Protein AF-A0A6F9A2G2-F1 (afdb_monomer_lite)

Sequence (76 aa):
MPGITKYNLVDDAQDLRIPMHNEAAFHHGVCFEAKYIGSLEVGRPNSRMEIVAAMRRIRVRHLNNNFINYLVICGP

Radius of gyration: 14.85 Å; chains: 1; bounding box: 28×30×38 Å

Secondary structure (DSSP, 8-state):
-----TT--S--TT--PPPSS-HHHHHH------B-------PPP-SHHHHHHHHHHHHHHHTT-----B------

Structure (mmCIF, N/CA/C/O backbone):
data_AF-A0A6F9A2G2-F1
#
_entry.id   AF-A0A6F9A2G2-F1
#
loop_
_atom_site.group_PDB
_atom_site.id
_atom_site.type_symbol
_atom_site.label_atom_id
_atom_site.label_alt_id
_atom_site.label_comp_id
_atom_site.label_asym_id
_atom_site.label_entity_id
_atom_site.label_seq_id
_atom_site.pdbx_PDB_ins_code
_atom_site.Cartn_x
_atom_site.Cartn_y
_atom_site.Cartn_z
_atom_site.occupancy
_atom_site.B_iso_or_equiv
_atom_site.auth_seq_id
_atom_site.auth_comp_id
_atom_site.auth_asym_id
_atom_site.auth_atom_id
_atom_site.pdbx_PDB_model_num
ATOM 1 N N . MET A 1 1 ? 8.630 -10.465 -21.865 1.00 41.66 1 MET A N 1
ATOM 2 C CA . MET A 1 1 ? 8.728 -9.007 -21.620 1.00 41.66 1 MET A CA 1
ATOM 3 C C . MET A 1 1 ? 7.686 -8.675 -20.573 1.00 41.66 1 MET A C 1
ATOM 5 O O . MET A 1 1 ? 6.552 -9.083 -20.810 1.00 41.66 1 MET A O 1
ATOM 9 N N . PRO A 1 2 ? 7.987 -8.007 -19.446 1.00 51.78 2 PRO A N 1
ATOM 10 C CA . PRO A 1 2 ? 6.906 -7.501 -18.619 1.00 51.78 2 PRO A CA 1
ATOM 11 C C . PRO A 1 2 ? 6.330 -6.305 -19.383 1.00 51.78 2 PRO A C 1
ATOM 13 O O . PRO A 1 2 ? 6.808 -5.181 -19.278 1.00 51.78 2 PRO A O 1
ATOM 16 N N . GLY A 1 3 ? 5.386 -6.585 -20.282 1.00 60.38 3 GLY A N 1
ATOM 17 C CA . GLY A 1 3 ? 4.614 -5.551 -20.949 1.00 60.38 3 GLY A CA 1
ATOM 18 C C . GLY A 1 3 ? 3.871 -4.753 -19.888 1.00 60.38 3 GLY A C 1
ATOM 19 O O . GLY A 1 3 ? 3.456 -5.310 -18.870 1.00 60.38 3 GLY A O 1
ATOM 20 N N . ILE A 1 4 ? 3.720 -3.451 -20.111 1.00 61.19 4 ILE A N 1
ATOM 21 C CA . ILE A 1 4 ? 2.899 -2.602 -19.250 1.00 61.19 4 ILE A CA 1
ATOM 22 C C . ILE A 1 4 ? 1.483 -3.184 -19.273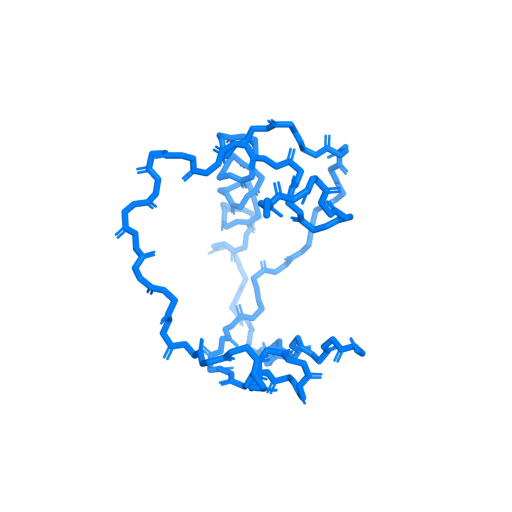 1.00 61.19 4 ILE A C 1
ATOM 24 O O . ILE A 1 4 ? 0.774 -3.101 -20.275 1.00 61.19 4 ILE A O 1
ATOM 28 N N . THR A 1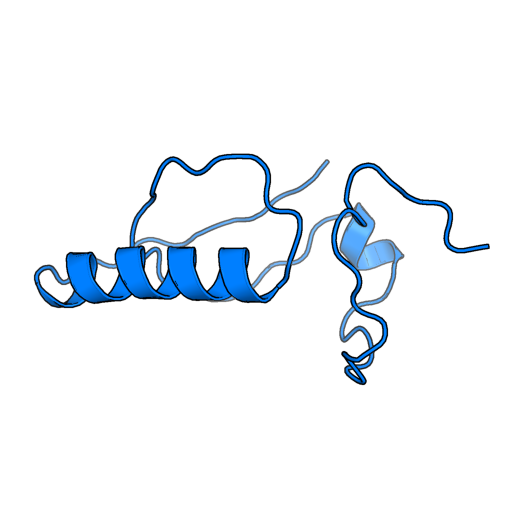 5 ? 1.095 -3.846 -18.188 1.00 68.75 5 THR A N 1
ATOM 29 C CA . THR A 1 5 ? -0.265 -4.344 -18.003 1.00 68.75 5 THR A CA 1
ATOM 30 C C . THR A 1 5 ? -1.103 -3.247 -17.357 1.00 68.75 5 THR A C 1
ATOM 32 O O . THR A 1 5 ? -0.573 -2.310 -16.760 1.00 68.75 5 THR A O 1
ATOM 35 N N . LYS A 1 6 ? -2.432 -3.394 -17.388 1.00 69.06 6 LYS A N 1
ATOM 36 C CA . LYS A 1 6 ? -3.357 -2.508 -16.657 1.00 69.06 6 LYS A CA 1
ATOM 37 C C . LYS A 1 6 ? -3.089 -2.433 -15.141 1.00 69.06 6 LYS A C 1
ATOM 39 O O . LYS A 1 6 ? -3.638 -1.555 -14.485 1.00 69.06 6 LYS A O 1
ATOM 44 N N . TYR A 1 7 ? -2.266 -3.337 -14.604 1.00 68.56 7 TYR A N 1
ATOM 45 C CA . TYR A 1 7 ? -1.899 -3.414 -13.192 1.00 68.56 7 TYR A CA 1
ATOM 46 C C . TYR A 1 7 ? -0.466 -2.927 -12.903 1.00 68.56 7 TYR A C 1
ATOM 48 O O . TYR A 1 7 ? -0.199 -2.500 -11.786 1.00 68.56 7 TYR A O 1
ATOM 56 N N . ASN A 1 8 ? 0.429 -2.907 -13.900 1.00 72.19 8 ASN A N 1
ATOM 57 C CA . ASN A 1 8 ? 1.834 -2.491 -13.761 1.00 72.19 8 ASN A CA 1
ATOM 58 C C . ASN A 1 8 ? 2.018 -1.027 -14.194 1.00 72.19 8 ASN A C 1
ATOM 60 O O . ASN A 1 8 ? 2.707 -0.734 -15.170 1.00 72.19 8 ASN A O 1
ATOM 64 N N . LEU A 1 9 ? 1.319 -0.113 -13.517 1.00 74.94 9 LEU A N 1
ATOM 65 C CA . LEU A 1 9 ? 1.262 1.312 -13.886 1.00 74.94 9 LEU A CA 1
ATOM 66 C C . LEU A 1 9 ? 2.315 2.181 -13.188 1.00 74.94 9 LEU A C 1
ATOM 68 O O . LEU A 1 9 ? 2.459 3.352 -13.531 1.00 74.94 9 LEU A O 1
ATOM 72 N N . VAL A 1 10 ? 3.013 1.631 -12.198 1.00 80.25 10 VAL A N 1
ATOM 73 C CA . VAL A 1 10 ? 4.035 2.323 -11.412 1.00 80.25 10 VAL A CA 1
ATOM 74 C C . VAL A 1 10 ? 5.364 1.611 -11.622 1.00 80.25 10 VAL A C 1
ATOM 76 O O . VAL A 1 10 ? 5.404 0.388 -11.730 1.00 80.25 10 VAL A O 1
ATOM 79 N N . ASP A 1 11 ? 6.444 2.385 -11.715 1.00 80.06 11 ASP A N 1
ATOM 80 C CA . ASP A 1 11 ? 7.790 1.827 -11.783 1.00 80.06 11 ASP A CA 1
ATOM 81 C C . ASP A 1 11 ? 8.188 1.223 -10.427 1.00 80.06 11 ASP A C 1
ATOM 83 O O . ASP A 1 11 ? 8.456 1.939 -9.458 1.00 80.06 11 ASP A O 1
ATOM 87 N N . ASP A 1 12 ? 8.215 -0.108 -10.381 1.00 75.12 12 ASP A N 1
ATOM 88 C CA . ASP A 1 12 ? 8.609 -0.908 -9.224 1.00 75.12 12 ASP A CA 1
ATOM 89 C C . ASP A 1 12 ? 10.048 -1.448 -9.351 1.00 75.12 12 ASP A C 1
ATOM 91 O O . ASP A 1 12 ? 10.436 -2.331 -8.590 1.00 75.12 12 ASP A O 1
ATOM 95 N N . ALA A 1 13 ? 10.882 -0.923 -10.265 1.00 75.06 13 ALA A N 1
ATOM 96 C CA . ALA A 1 13 ? 12.255 -1.408 -10.484 1.00 75.06 13 ALA A CA 1
ATOM 97 C C . ALA A 1 13 ? 13.154 -1.366 -9.231 1.00 75.06 13 ALA A C 1
ATOM 99 O O . ALA A 1 13 ? 14.140 -2.095 -9.142 1.00 75.06 13 ALA A O 1
ATOM 100 N N . GLN A 1 14 ? 12.821 -0.516 -8.255 1.00 76.56 14 GLN A N 1
ATOM 101 C CA . GLN A 1 14 ? 13.524 -0.424 -6.970 1.00 76.56 14 GLN A CA 1
ATOM 102 C C . GLN A 1 14 ? 12.967 -1.378 -5.896 1.00 76.56 14 GLN A C 1
ATOM 104 O O . GLN A 1 14 ? 13.514 -1.447 -4.794 1.00 76.56 14 GLN A O 1
ATOM 109 N N . ASP A 1 15 ? 11.879 -2.101 -6.175 1.00 77.12 15 ASP A N 1
ATOM 110 C CA . ASP A 1 15 ? 11.299 -3.074 -5.257 1.00 77.12 15 ASP A CA 1
ATOM 111 C C . ASP A 1 15 ? 11.950 -4.449 -5.441 1.00 77.12 15 ASP A C 1
ATOM 113 O O . ASP A 1 15 ? 11.643 -5.201 -6.360 1.00 77.12 15 ASP A O 1
ATOM 117 N N . LEU A 1 16 ? 12.869 -4.788 -4.539 1.00 80.56 16 LEU A N 1
ATOM 118 C CA . LEU A 1 16 ? 13.610 -6.053 -4.573 1.00 80.56 16 LEU A CA 1
ATOM 119 C C . LEU A 1 16 ? 12.823 -7.237 -3.986 1.00 80.56 16 LEU A C 1
ATOM 121 O O . LEU A 1 16 ? 13.382 -8.321 -3.801 1.00 80.56 16 LEU A O 1
ATOM 125 N N . ARG A 1 17 ? 11.551 -7.045 -3.610 1.00 80.19 17 ARG A N 1
ATOM 126 C CA . ARG A 1 17 ? 10.760 -8.107 -2.981 1.00 80.19 17 ARG A CA 1
ATOM 127 C C . ARG A 1 17 ? 10.396 -9.180 -4.001 1.00 80.19 17 ARG A C 1
ATOM 129 O O . ARG A 1 17 ? 9.827 -8.905 -5.050 1.00 80.19 17 ARG A O 1
ATOM 136 N N . ILE A 1 18 ? 10.674 -10.426 -3.635 1.00 74.88 18 ILE A N 1
ATOM 137 C CA . ILE A 1 18 ? 10.289 -11.602 -4.414 1.00 74.88 18 ILE A CA 1
ATOM 138 C C . ILE A 1 18 ? 8.780 -11.840 -4.219 1.00 74.88 18 ILE A C 1
ATOM 140 O O . ILE A 1 18 ? 8.316 -11.789 -3.073 1.00 74.88 18 ILE A O 1
ATOM 144 N N . PRO A 1 19 ? 8.003 -12.108 -5.289 1.00 78.25 19 PRO A N 1
ATOM 145 C CA . PRO A 1 19 ? 6.598 -12.484 -5.160 1.00 78.25 19 PRO A CA 1
ATOM 146 C C . PRO A 1 19 ? 6.432 -13.667 -4.198 1.00 78.25 19 PRO A C 1
ATOM 148 O O . PRO A 1 19 ? 7.017 -14.728 -4.398 1.00 78.25 19 PRO A O 1
ATOM 151 N N . MET A 1 20 ? 5.643 -13.485 -3.136 1.00 73.69 20 MET A N 1
ATOM 152 C CA . MET A 1 20 ? 5.423 -14.527 -2.121 1.00 73.69 20 MET A CA 1
ATOM 153 C C . MET A 1 20 ? 4.452 -15.624 -2.580 1.00 73.69 20 MET A C 1
ATOM 155 O O . MET A 1 20 ? 4.463 -16.723 -2.034 1.00 73.69 20 MET A O 1
ATOM 159 N N . HIS A 1 21 ? 3.616 -15.329 -3.577 1.00 79.31 21 HIS A N 1
ATOM 160 C CA . HIS A 1 21 ? 2.657 -16.259 -4.165 1.00 79.31 21 HIS A CA 1
ATOM 161 C C . HIS A 1 21 ? 2.990 -16.480 -5.640 1.00 79.31 21 HIS A C 1
ATOM 163 O O . HIS A 1 21 ? 3.472 -15.571 -6.316 1.00 79.31 21 HIS A O 1
ATOM 169 N N . ASN A 1 22 ? 2.739 -17.693 -6.133 1.00 79.69 22 ASN A N 1
ATOM 170 C CA . ASN A 1 22 ? 2.929 -18.012 -7.545 1.00 79.69 22 ASN A CA 1
ATOM 171 C C . ASN A 1 22 ? 1.857 -17.331 -8.422 1.00 79.69 22 ASN A C 1
ATOM 173 O O . ASN A 1 22 ? 0.808 -16.911 -7.931 1.00 79.69 22 ASN A O 1
ATOM 177 N N . GLU A 1 23 ? 2.103 -17.242 -9.733 1.00 80.50 23 GLU A N 1
ATOM 178 C CA . GLU A 1 23 ? 1.153 -16.604 -10.660 1.00 80.50 23 GLU A CA 1
ATOM 179 C C . GLU A 1 23 ? -0.214 -17.298 -10.671 1.00 80.50 23 GLU A C 1
ATOM 181 O O . GLU A 1 23 ? -1.244 -16.636 -10.744 1.00 80.50 23 GLU A O 1
ATOM 186 N N . ALA A 1 24 ? -0.252 -18.626 -10.513 1.00 81.38 24 ALA A N 1
ATOM 187 C CA . ALA A 1 24 ? -1.509 -19.363 -10.420 1.00 81.38 24 ALA A CA 1
ATOM 188 C C . ALA A 1 24 ? -2.366 -18.883 -9.236 1.00 81.38 24 ALA A C 1
ATOM 190 O O . ALA A 1 24 ? -3.550 -18.621 -9.416 1.00 81.38 24 ALA A O 1
ATOM 191 N N . ALA A 1 25 ? -1.787 -18.708 -8.047 1.00 79.50 25 ALA A N 1
ATOM 192 C CA . ALA A 1 25 ? -2.506 -18.178 -6.891 1.00 79.50 25 ALA A CA 1
ATOM 193 C C . ALA A 1 25 ? -2.943 -16.724 -7.111 1.00 79.50 25 ALA A C 1
ATOM 195 O O . ALA A 1 25 ? -4.037 -16.354 -6.701 1.00 79.50 25 ALA A O 1
ATOM 196 N N . PHE A 1 26 ? -2.140 -15.914 -7.807 1.00 79.69 26 PHE A N 1
ATOM 197 C CA . PHE A 1 26 ? -2.550 -14.560 -8.185 1.00 79.69 26 PHE A CA 1
ATOM 198 C C . PHE A 1 26 ? -3.816 -14.567 -9.060 1.00 79.69 26 PHE A C 1
ATOM 200 O O . PHE A 1 26 ? -4.741 -13.808 -8.785 1.00 79.69 26 PHE A O 1
ATOM 207 N N . HIS A 1 27 ? -3.896 -15.467 -10.046 1.00 80.12 27 HIS A N 1
ATOM 208 C CA . HIS A 1 27 ? -5.064 -15.608 -10.924 1.00 80.12 27 HIS A CA 1
ATOM 209 C C . HIS A 1 27 ? -6.317 -16.156 -10.227 1.00 80.12 27 HIS A C 1
ATOM 211 O O . HIS A 1 27 ? -7.422 -15.787 -10.601 1.00 80.12 27 HIS A O 1
ATOM 217 N N . HIS A 1 28 ? -6.169 -17.033 -9.232 1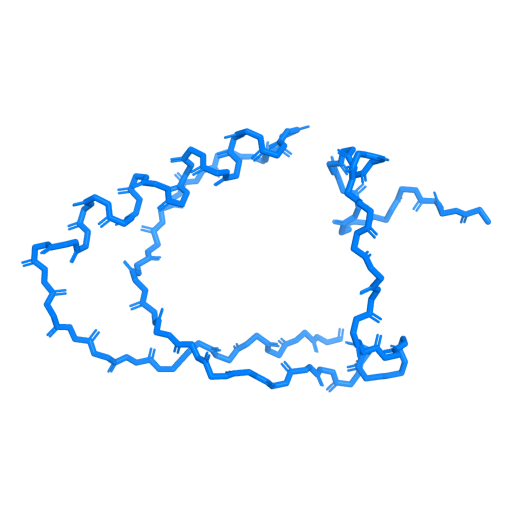.00 82.81 28 HIS A N 1
ATOM 218 C CA . HIS A 1 28 ? -7.312 -17.581 -8.484 1.00 82.81 28 HIS A CA 1
ATOM 219 C C . HIS A 1 28 ? -7.722 -16.703 -7.287 1.00 82.81 28 HIS A C 1
ATOM 221 O O . HIS A 1 28 ? -8.744 -16.964 -6.651 1.00 82.81 28 HIS A O 1
ATOM 227 N N . GLY A 1 29 ? -6.937 -15.667 -6.980 1.00 81.06 29 GLY A N 1
ATOM 228 C CA . GLY A 1 29 ? -7.105 -14.811 -5.814 1.00 81.06 29 GLY A CA 1
ATOM 229 C C . GLY A 1 29 ? -6.280 -15.271 -4.608 1.00 81.06 29 GLY A C 1
ATOM 230 O O . GLY A 1 29 ? -6.119 -16.460 -4.332 1.00 81.06 29 GLY A O 1
ATOM 231 N N . VAL A 1 30 ? -5.769 -14.293 -3.857 1.00 81.06 30 VAL A N 1
ATOM 232 C CA . VAL A 1 30 ? -4.947 -14.506 -2.659 1.00 81.06 30 VAL A CA 1
ATOM 233 C C . VAL A 1 30 ? -5.669 -13.935 -1.441 1.00 81.06 30 VAL A C 1
ATOM 235 O O . VAL A 1 30 ? -6.020 -12.757 -1.415 1.00 81.06 30 VAL A O 1
ATOM 238 N N . CYS A 1 31 ? -5.847 -14.757 -0.406 1.00 81.81 31 CYS A N 1
ATOM 239 C CA . CYS A 1 31 ? -6.444 -14.342 0.863 1.00 81.81 31 CYS A CA 1
ATOM 240 C C . CYS A 1 31 ? -5.367 -13.904 1.864 1.00 81.81 31 CYS A C 1
ATOM 242 O O . CYS A 1 31 ? -4.358 -14.587 2.035 1.00 81.81 31 CYS A O 1
ATOM 244 N N . PHE A 1 32 ? -5.606 -12.800 2.571 1.00 79.56 32 PHE A N 1
ATOM 245 C CA . PHE A 1 32 ? -4.739 -12.311 3.641 1.00 79.56 32 PHE A CA 1
ATOM 246 C C . PHE A 1 32 ? -5.567 -11.678 4.764 1.00 79.56 32 PHE A C 1
ATOM 248 O O . PHE A 1 32 ? -6.665 -11.170 4.538 1.00 79.56 32 PHE A O 1
ATOM 255 N N . GLU A 1 33 ? -5.040 -11.704 5.986 1.00 80.81 33 GLU A N 1
ATOM 256 C CA . GLU A 1 33 ? -5.665 -11.040 7.129 1.00 80.81 33 GLU A CA 1
ATOM 257 C C . GLU A 1 33 ? -5.345 -9.537 7.097 1.00 80.81 33 GLU A C 1
ATOM 259 O O . GLU A 1 33 ? -4.181 -9.134 7.148 1.00 80.81 33 GLU A O 1
ATOM 264 N N . ALA A 1 34 ? -6.373 -8.690 6.991 1.00 75.56 34 ALA A N 1
ATOM 265 C CA . ALA A 1 34 ? -6.208 -7.238 6.973 1.00 75.56 34 ALA A CA 1
ATOM 266 C C . ALA A 1 34 ? -7.371 -6.494 7.634 1.00 75.56 34 ALA A C 1
ATOM 268 O O . ALA A 1 34 ? -8.531 -6.894 7.545 1.00 75.56 34 ALA A O 1
ATOM 269 N N . LYS A 1 35 ? -7.045 -5.345 8.240 1.00 77.81 35 LYS A N 1
ATOM 270 C CA . LYS A 1 35 ? -8.011 -4.378 8.772 1.00 77.81 35 LYS A CA 1
ATOM 271 C C . LYS A 1 35 ? -8.312 -3.310 7.726 1.00 77.81 35 LYS A C 1
ATOM 273 O O . LYS A 1 35 ? -7.406 -2.599 7.288 1.00 77.81 35 LYS A O 1
ATOM 278 N N . TYR A 1 36 ? -9.587 -3.125 7.399 1.00 79.88 36 TYR A N 1
ATOM 279 C CA . TYR A 1 36 ? -10.015 -1.965 6.628 1.00 79.88 36 TYR A CA 1
ATOM 280 C C . TYR A 1 36 ? -9.859 -0.673 7.446 1.00 79.88 36 TYR A C 1
ATOM 282 O O . TYR A 1 36 ? -10.473 -0.512 8.499 1.00 79.88 36 TYR A O 1
ATOM 290 N N . ILE A 1 37 ? -9.029 0.249 6.950 1.00 76.88 37 ILE A N 1
ATOM 291 C CA . ILE A 1 37 ? -8.735 1.551 7.578 1.00 76.88 37 ILE A CA 1
ATOM 292 C C . ILE A 1 37 ? -9.470 2.726 6.911 1.00 76.88 37 ILE A C 1
ATOM 294 O O . ILE A 1 37 ? -9.296 3.868 7.316 1.00 76.88 37 ILE A O 1
ATOM 298 N N . GLY A 1 38 ? -10.280 2.489 5.879 1.00 78.06 38 GLY A N 1
ATOM 299 C CA . GLY A 1 38 ? -11.002 3.539 5.157 1.00 78.06 38 GLY A CA 1
ATOM 300 C C . GLY A 1 38 ? -10.592 3.681 3.694 1.00 78.06 38 GLY A C 1
ATOM 301 O O . GLY A 1 38 ? -9.664 3.032 3.214 1.00 78.06 38 GLY A O 1
ATOM 302 N N . SER A 1 39 ? -11.304 4.562 2.998 1.00 81.88 39 SER A N 1
ATOM 303 C CA . SER A 1 39 ? -11.121 4.863 1.583 1.00 81.88 39 SER A CA 1
ATOM 304 C C . SER A 1 39 ? -10.929 6.364 1.370 1.00 81.88 39 SER A C 1
ATOM 306 O O . SER A 1 39 ? -11.346 7.204 2.176 1.00 81.88 39 SER A O 1
ATOM 308 N N . LEU A 1 40 ? -10.244 6.705 0.284 1.00 81.44 40 LEU A N 1
ATOM 309 C CA . LEU A 1 40 ? -10.030 8.073 -0.162 1.00 81.44 40 LEU A CA 1
ATOM 310 C C . LEU A 1 40 ? -10.030 8.067 -1.686 1.00 81.44 40 LEU A C 1
ATOM 312 O O . LEU A 1 40 ? -9.294 7.291 -2.292 1.00 81.44 40 LEU A O 1
ATOM 316 N N . GLU A 1 41 ? -10.827 8.939 -2.293 1.00 85.12 41 GLU A N 1
ATOM 317 C CA . GLU A 1 41 ? -10.746 9.169 -3.731 1.00 85.12 41 GLU A CA 1
ATOM 318 C C . GLU A 1 41 ? -9.417 9.845 -4.072 1.00 85.12 41 GLU A C 1
ATOM 320 O O . GLU A 1 41 ? -9.025 10.849 -3.468 1.00 85.12 41 GLU A O 1
ATOM 325 N N . VAL A 1 42 ? -8.704 9.266 -5.033 1.00 82.75 42 VAL A N 1
ATOM 326 C CA . VAL A 1 42 ? -7.420 9.759 -5.528 1.00 82.75 42 VAL A CA 1
ATOM 327 C C . VAL A 1 42 ? -7.409 9.685 -7.050 1.00 82.75 42 VAL A C 1
ATOM 329 O O . VAL A 1 42 ? -8.039 8.809 -7.640 1.00 82.75 42 VAL A O 1
ATOM 332 N N . GLY A 1 43 ? -6.684 10.602 -7.693 1.00 85.38 43 GLY A N 1
ATOM 333 C CA . GLY A 1 43 ? -6.379 10.477 -9.118 1.00 85.38 43 GLY A CA 1
ATOM 334 C C . GLY A 1 43 ? -5.534 9.230 -9.397 1.00 85.38 43 GLY A C 1
ATOM 335 O O . GLY A 1 43 ? -4.948 8.651 -8.480 1.00 85.38 43 GLY A O 1
ATOM 336 N N . ARG A 1 44 ? -5.461 8.812 -10.668 1.00 85.75 44 ARG A N 1
ATOM 337 C CA . ARG A 1 44 ? -4.663 7.644 -11.066 1.00 85.75 44 ARG A CA 1
ATOM 338 C C . ARG A 1 44 ? -3.185 7.872 -10.700 1.00 85.75 44 ARG A C 1
ATOM 340 O O . ARG A 1 44 ? -2.600 8.809 -11.244 1.00 85.75 44 ARG A O 1
ATOM 347 N N . PRO A 1 45 ? -2.594 7.057 -9.806 1.00 84.81 45 PRO A N 1
ATOM 348 C CA . PRO A 1 45 ? -1.238 7.291 -9.334 1.00 84.81 45 PRO A CA 1
ATOM 349 C C . PRO A 1 45 ? -0.217 6.971 -10.426 1.00 84.81 45 PRO A C 1
ATOM 351 O O . PRO A 1 45 ? -0.380 5.990 -11.155 1.00 84.81 45 PRO A O 1
ATOM 354 N N . ASN A 1 46 ? 0.842 7.776 -10.504 1.00 85.31 46 ASN A N 1
ATOM 355 C CA . ASN A 1 46 ? 1.979 7.540 -11.408 1.00 85.31 46 ASN A CA 1
ATOM 356 C C . ASN A 1 46 ? 3.259 7.153 -10.652 1.00 85.31 46 ASN A C 1
ATOM 358 O O . ASN A 1 46 ? 4.251 6.771 -11.265 1.00 85.31 46 ASN A O 1
ATOM 362 N N . SER A 1 47 ? 3.253 7.257 -9.319 1.00 85.00 47 SER A N 1
ATOM 363 C CA . SER A 1 47 ? 4.416 6.968 -8.485 1.00 85.00 47 SER A CA 1
ATOM 364 C C . SER A 1 47 ? 4.047 6.240 -7.193 1.00 85.00 47 SER A C 1
ATOM 366 O O . SER A 1 47 ? 2.984 6.444 -6.601 1.00 85.00 47 SER A O 1
ATOM 368 N N . ARG A 1 48 ? 4.983 5.432 -6.683 1.00 83.56 48 ARG A N 1
ATOM 369 C CA . ARG A 1 48 ? 4.862 4.773 -5.372 1.00 83.56 48 ARG A CA 1
ATOM 370 C C . ARG A 1 48 ? 4.663 5.781 -4.237 1.00 83.56 48 ARG A C 1
ATOM 372 O O . ARG A 1 48 ? 3.942 5.509 -3.279 1.00 83.56 48 ARG A O 1
ATOM 379 N N . MET A 1 49 ? 5.281 6.957 -4.350 1.00 87.56 49 MET A N 1
ATOM 380 C CA . MET A 1 49 ? 5.153 8.033 -3.366 1.00 87.56 49 MET A CA 1
ATOM 381 C C . MET A 1 49 ? 3.718 8.554 -3.257 1.00 87.56 49 MET A C 1
ATOM 383 O O . MET A 1 49 ? 3.255 8.797 -2.142 1.00 87.56 49 MET A O 1
ATOM 387 N N . GLU A 1 50 ? 2.989 8.663 -4.371 1.00 86.50 50 GLU A N 1
ATOM 388 C CA . GLU A 1 50 ? 1.568 9.039 -4.364 1.00 86.50 50 GLU A CA 1
ATOM 389 C C . GLU A 1 50 ? 0.707 7.993 -3.647 1.00 86.50 50 GLU A C 1
ATOM 391 O O . GLU A 1 50 ? -0.136 8.353 -2.820 1.00 86.50 50 GLU A O 1
ATOM 396 N N . ILE A 1 51 ? 0.979 6.704 -3.879 1.00 86.25 51 ILE A N 1
ATOM 397 C CA . ILE A 1 51 ? 0.294 5.596 -3.194 1.00 86.25 51 ILE A CA 1
ATOM 398 C C . ILE A 1 51 ? 0.541 5.671 -1.680 1.00 86.25 51 ILE A C 1
ATOM 400 O O . ILE A 1 51 ? -0.400 5.648 -0.882 1.00 86.25 51 ILE A O 1
ATOM 404 N N . VAL A 1 52 ? 1.801 5.821 -1.260 1.00 86.88 52 VAL A N 1
ATOM 405 C CA . VAL A 1 52 ? 2.166 5.923 0.163 1.00 86.88 52 VAL A CA 1
ATOM 406 C C . VAL A 1 52 ? 1.554 7.170 0.806 1.00 86.88 52 VAL A C 1
ATOM 408 O O . VAL A 1 52 ? 1.062 7.102 1.936 1.00 86.88 52 VAL A O 1
ATOM 411 N N . ALA A 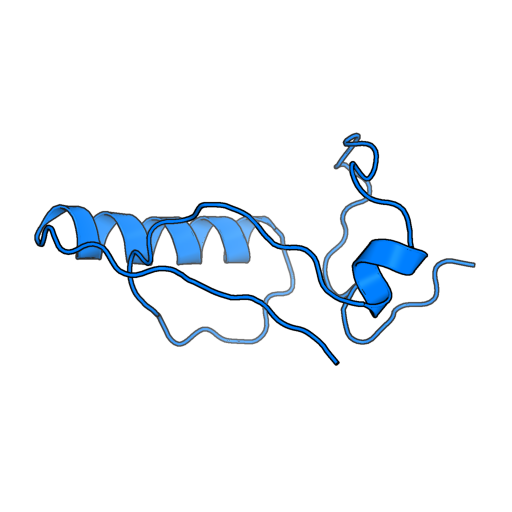1 53 ? 1.544 8.306 0.106 1.00 88.06 53 ALA A N 1
ATOM 412 C CA . ALA A 1 53 ? 0.929 9.535 0.594 1.00 88.06 53 ALA A CA 1
ATOM 413 C C . ALA A 1 53 ? -0.587 9.372 0.804 1.00 88.06 53 ALA A C 1
ATOM 415 O O . ALA A 1 53 ? -1.101 9.786 1.847 1.00 88.06 53 ALA A O 1
ATOM 416 N N . ALA A 1 54 ? -1.294 8.729 -0.131 1.00 85.44 54 ALA A N 1
ATOM 417 C CA . ALA A 1 54 ? -2.721 8.430 0.002 1.00 85.44 54 ALA A CA 1
ATOM 418 C C . ALA A 1 54 ? -3.007 7.512 1.203 1.00 85.44 54 ALA A C 1
ATOM 420 O O . ALA A 1 54 ? -3.843 7.842 2.048 1.00 85.44 54 ALA A O 1
ATOM 421 N N . MET A 1 55 ? -2.244 6.424 1.351 1.00 88.12 55 MET A N 1
ATOM 422 C CA . MET A 1 55 ? -2.363 5.500 2.488 1.00 88.12 55 MET A CA 1
ATOM 423 C C . MET A 1 55 ? -2.125 6.201 3.832 1.00 88.12 55 MET A C 1
ATOM 425 O O . MET A 1 55 ? -2.856 5.970 4.799 1.00 88.12 55 MET A O 1
ATOM 429 N N . ARG A 1 56 ? -1.141 7.111 3.900 1.00 86.12 56 ARG A N 1
ATOM 430 C CA . ARG A 1 56 ? -0.885 7.931 5.096 1.00 86.12 56 ARG A CA 1
ATOM 431 C C . ARG A 1 56 ? -2.067 8.845 5.429 1.00 86.12 56 ARG A C 1
ATOM 433 O O . ARG A 1 56 ? -2.435 8.924 6.598 1.00 86.12 56 ARG A O 1
ATOM 440 N N . ARG A 1 57 ? -2.699 9.486 4.436 1.00 84.12 57 ARG A N 1
ATOM 441 C CA . ARG A 1 57 ? -3.891 10.338 4.648 1.00 84.12 57 ARG A CA 1
ATOM 442 C C . ARG A 1 57 ? -5.069 9.542 5.210 1.00 84.12 57 ARG A C 1
ATOM 444 O O . ARG A 1 57 ? -5.710 10.005 6.152 1.00 84.12 57 ARG A O 1
ATOM 451 N N . ILE A 1 58 ? -5.320 8.345 4.674 1.00 84.56 58 ILE A N 1
ATOM 452 C CA . ILE A 1 58 ? -6.362 7.438 5.182 1.00 84.56 58 ILE A CA 1
ATOM 453 C C . ILE A 1 58 ? -6.055 7.056 6.633 1.00 84.56 58 ILE A C 1
ATOM 455 O O . ILE A 1 58 ? -6.907 7.204 7.507 1.00 84.56 58 ILE A O 1
ATOM 459 N N . ARG A 1 59 ? -4.814 6.644 6.919 1.00 82.06 59 ARG A N 1
ATOM 460 C CA . ARG A 1 59 ? -4.405 6.233 8.268 1.00 82.06 59 ARG A CA 1
ATOM 461 C C . ARG A 1 59 ? -4.526 7.356 9.299 1.00 82.06 59 ARG A C 1
ATOM 463 O O . ARG A 1 59 ? -5.041 7.104 10.383 1.00 82.06 59 ARG A O 1
ATOM 470 N N . VAL A 1 60 ? -4.091 8.577 8.975 1.00 75.44 60 VAL A N 1
ATOM 471 C CA . VAL A 1 60 ? -4.217 9.736 9.880 1.00 75.44 60 VAL A CA 1
ATOM 472 C C . VAL A 1 60 ? -5.685 10.052 10.166 1.00 75.44 60 VAL A C 1
ATOM 474 O O . VAL A 1 60 ? -6.038 10.290 11.315 1.00 75.44 60 VAL A O 1
ATOM 477 N N . ARG A 1 61 ? -6.559 9.975 9.154 1.00 66.56 61 ARG A N 1
ATOM 478 C CA . ARG A 1 61 ? -8.009 10.145 9.338 1.00 66.56 61 ARG A CA 1
ATOM 479 C C . ARG A 1 61 ? -8.620 9.051 10.229 1.00 66.56 61 ARG A C 1
ATOM 481 O O . ARG A 1 61 ? -9.533 9.341 10.995 1.00 66.56 61 ARG A O 1
ATOM 488 N N . HIS A 1 62 ? -8.131 7.813 10.130 1.00 65.44 62 HIS A N 1
ATOM 489 C CA . HIS A 1 62 ? -8.707 6.645 10.809 1.00 65.44 62 HIS A CA 1
ATOM 490 C C . HIS A 1 62 ? -8.164 6.374 12.217 1.00 65.44 62 HIS A C 1
ATOM 492 O O . HIS A 1 62 ? -8.828 5.694 12.992 1.00 65.44 62 HIS A O 1
ATOM 498 N N . LEU A 1 63 ? -7.005 6.926 12.596 1.00 59.38 63 LEU A N 1
ATOM 499 C CA . LEU A 1 63 ? -6.503 6.872 13.982 1.00 59.38 63 LEU A CA 1
ATOM 500 C C . LEU A 1 63 ? -7.522 7.402 15.015 1.00 59.38 63 LEU A C 1
ATOM 502 O O . LEU A 1 63 ? -7.388 7.111 16.198 1.00 59.38 63 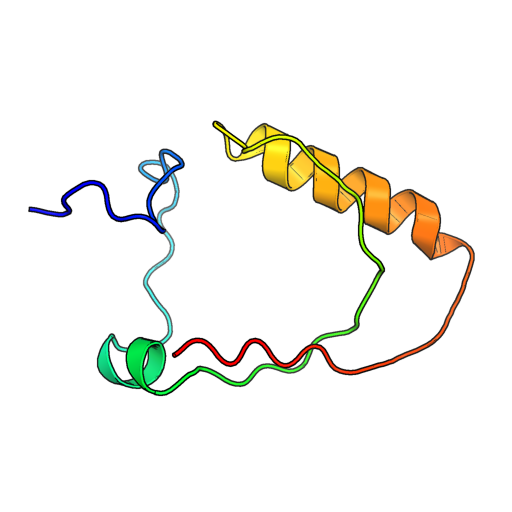LEU A O 1
ATOM 506 N N . ASN A 1 64 ? -8.567 8.103 14.563 1.00 54.00 64 ASN A N 1
ATOM 507 C CA . ASN A 1 64 ? -9.658 8.610 15.388 1.00 54.00 64 ASN A CA 1
ATOM 508 C C . ASN A 1 64 ? -10.867 7.664 15.552 1.00 54.00 64 ASN A C 1
ATOM 510 O O . ASN A 1 64 ? -11.746 8.007 16.331 1.00 54.00 64 ASN A O 1
ATOM 514 N N . ASN A 1 65 ? -10.959 6.509 14.871 1.00 52.38 65 ASN A N 1
ATOM 515 C CA . ASN A 1 65 ? -12.123 5.609 14.983 1.00 52.38 65 ASN A CA 1
ATOM 516 C C . ASN A 1 65 ? -11.738 4.119 14.891 1.00 52.38 65 ASN A C 1
ATOM 518 O O . ASN A 1 65 ? -11.212 3.652 13.884 1.00 52.38 65 ASN A O 1
ATOM 522 N N . ASN A 1 66 ? -12.042 3.346 15.938 1.00 48.62 66 ASN A N 1
ATOM 523 C CA . ASN A 1 66 ? -11.725 1.919 16.045 1.00 48.62 66 ASN A CA 1
ATOM 524 C C . ASN A 1 66 ? -12.906 1.024 15.638 1.00 48.62 66 ASN A C 1
ATOM 526 O O . ASN A 1 66 ? -13.726 0.703 16.488 1.00 48.62 66 ASN A O 1
ATOM 530 N N . PHE A 1 67 ? -12.953 0.539 14.393 1.00 46.75 67 PHE A N 1
ATOM 531 C CA . PHE A 1 67 ? -13.789 -0.617 14.026 1.00 46.75 67 PHE A CA 1
ATOM 532 C C . PHE A 1 67 ? -13.060 -1.541 13.036 1.00 46.75 67 PHE A C 1
ATOM 534 O O . PHE A 1 67 ? -12.274 -1.079 12.209 1.00 46.75 67 PHE A O 1
ATOM 541 N N . ILE A 1 68 ? -13.258 -2.857 13.177 1.00 41.59 68 ILE A N 1
ATOM 542 C CA . ILE A 1 68 ? -12.605 -3.918 12.392 1.00 41.59 68 ILE A CA 1
ATOM 543 C C . ILE A 1 68 ? -13.604 -4.471 11.376 1.00 41.59 68 ILE A C 1
ATOM 545 O O . ILE A 1 68 ? -14.685 -4.892 11.763 1.00 41.59 68 ILE A O 1
ATOM 549 N N . ASN A 1 69 ? -13.222 -4.491 10.097 1.00 42.38 69 ASN A N 1
ATOM 550 C CA . ASN A 1 69 ? -13.853 -5.298 9.051 1.00 42.38 69 ASN A CA 1
ATOM 551 C C . ASN A 1 69 ? -12.779 -5.786 8.065 1.00 42.38 69 ASN A C 1
ATOM 553 O O . ASN A 1 69 ? -11.800 -5.075 7.805 1.00 42.38 69 ASN A O 1
ATOM 557 N N . TYR A 1 70 ? -12.973 -7.004 7.557 1.00 39.44 70 TYR A N 1
ATOM 558 C CA . TYR A 1 70 ? -12.060 -7.739 6.680 1.00 39.44 70 TYR A CA 1
ATOM 559 C C . TYR A 1 70 ? -12.121 -7.200 5.241 1.00 39.44 70 TYR A C 1
ATOM 561 O O . TYR A 1 70 ? -13.207 -7.056 4.682 1.00 39.44 70 TYR A O 1
ATOM 569 N N . LEU A 1 71 ? -10.966 -6.911 4.631 1.00 43.00 71 LEU A N 1
ATOM 570 C CA . LEU A 1 71 ? -10.867 -6.545 3.213 1.00 43.00 71 LEU A CA 1
ATOM 571 C C . LEU A 1 71 ? -10.519 -7.792 2.388 1.00 43.00 71 LEU A C 1
ATOM 573 O O . LEU A 1 71 ? -9.377 -8.240 2.401 1.00 43.00 71 LEU A O 1
ATOM 577 N N . VAL A 1 72 ? -11.497 -8.334 1.661 1.00 37.88 72 VAL A N 1
ATOM 578 C CA . VAL A 1 72 ? -11.287 -9.405 0.675 1.00 37.88 72 VAL A CA 1
ATOM 579 C C . VAL A 1 72 ? -10.954 -8.756 -0.669 1.00 37.88 72 VAL A C 1
ATOM 581 O O . VAL A 1 72 ? -11.824 -8.139 -1.282 1.00 37.88 72 VAL A O 1
ATOM 584 N N . ILE A 1 73 ? -9.708 -8.871 -1.138 1.00 45.94 73 ILE A N 1
ATOM 585 C CA . ILE A 1 73 ? -9.355 -8.529 -2.525 1.00 45.94 73 ILE A CA 1
ATOM 586 C C . ILE A 1 73 ? -9.437 -9.815 -3.354 1.00 45.94 73 ILE A C 1
ATOM 588 O O . ILE A 1 73 ? -8.432 -10.470 -3.611 1.00 45.94 73 ILE A O 1
ATOM 592 N N . CYS A 1 74 ? -10.651 -10.200 -3.749 1.00 29.77 74 CYS A N 1
ATOM 593 C CA . CYS A 1 74 ? -10.839 -11.168 -4.829 1.00 29.77 74 CYS A CA 1
ATOM 594 C C . CYS A 1 74 ? -10.738 -10.412 -6.158 1.00 29.77 74 CYS A C 1
ATOM 596 O O . CYS A 1 74 ? -11.604 -9.596 -6.474 1.00 29.77 7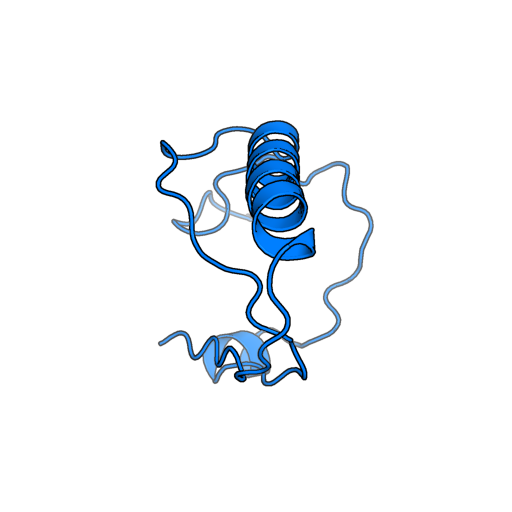4 CYS A O 1
ATOM 598 N N . GLY A 1 75 ? -9.664 -10.646 -6.909 1.00 36.31 75 GLY A N 1
ATOM 599 C CA . GLY A 1 75 ? -9.597 -10.275 -8.322 1.00 36.31 75 GLY A CA 1
ATOM 600 C C . GLY A 1 75 ? -10.186 -11.392 -9.201 1.00 36.31 75 GLY A C 1
ATOM 601 O O . GLY A 1 75 ? -10.098 -12.549 -8.792 1.00 36.31 75 GLY A O 1
ATOM 602 N N . PRO A 1 76 ? -10.805 -11.063 -10.351 1.00 42.47 76 PRO A N 1
ATOM 603 C CA . PRO A 1 76 ? -11.132 -12.023 -11.407 1.00 42.47 76 PRO A CA 1
ATOM 604 C C . PRO A 1 76 ? -9.902 -12.459 -12.216 1.00 42.47 76 PRO A C 1
ATOM 606 O O . PRO A 1 76 ? -8.914 -11.684 -12.269 1.00 42.47 76 PRO A O 1
#

Foldseek 3Di:
DPPCDPPNQEDCVVPPDDPPDDVVCVLQADDDFDFDLDDDDDDDDNYPVSVVVRVVVSNVVRVVDDDGDGDGPGDD

pLDDT: mean 71.97, std 15.57, range [29.77, 88.12]